Protein AF-A0A9D1E2N7-F1 (afdb_monomer_lite)

Structure (mmCIF, N/CA/C/O backbone):
data_AF-A0A9D1E2N7-F1
#
_entry.id   AF-A0A9D1E2N7-F1
#
loop_
_atom_site.group_PDB
_atom_site.id
_atom_site.type_symbol
_atom_site.label_atom_id
_atom_site.label_alt_id
_atom_site.label_comp_id
_atom_site.label_asym_id
_atom_site.label_entity_id
_atom_site.label_seq_id
_atom_site.pdbx_PDB_ins_code
_atom_site.Cartn_x
_atom_site.Cartn_y
_atom_site.Cartn_z
_atom_site.occupancy
_atom_site.B_iso_or_equiv
_atom_site.auth_seq_id
_atom_site.auth_comp_id
_atom_site.auth_asym_id
_atom_site.auth_atom_id
_atom_site.pdbx_PDB_model_num
ATOM 1 N N . MET A 1 1 ? 23.145 -12.726 -39.265 1.00 32.75 1 MET A N 1
ATOM 2 C CA . MET A 1 1 ? 22.487 -11.405 -39.313 1.00 32.75 1 MET A CA 1
ATOM 3 C C . MET A 1 1 ? 21.079 -11.592 -38.756 1.00 32.75 1 MET A C 1
ATOM 5 O O . MET A 1 1 ? 20.161 -11.867 -39.513 1.00 32.75 1 MET A O 1
ATOM 9 N N . PHE A 1 2 ? 20.940 -11.615 -37.426 1.00 35.94 2 PHE A N 1
ATOM 10 C CA . PHE A 1 2 ? 19.638 -11.779 -36.772 1.00 35.94 2 PHE A CA 1
ATOM 11 C C . PHE A 1 2 ? 18.983 -10.407 -36.639 1.00 35.94 2 PHE A C 1
ATOM 13 O O . PHE A 1 2 ? 19.610 -9.455 -36.181 1.00 35.94 2 PHE A O 1
ATOM 20 N N . ALA A 1 3 ? 17.750 -10.320 -37.121 1.00 35.84 3 ALA A N 1
ATOM 21 C CA . ALA A 1 3 ? 16.958 -9.111 -37.176 1.00 35.84 3 ALA A CA 1
ATOM 22 C C . ALA A 1 3 ? 16.776 -8.500 -35.778 1.00 35.84 3 ALA A C 1
ATOM 24 O O . ALA A 1 3 ? 16.173 -9.114 -34.901 1.00 35.84 3 ALA A O 1
ATOM 25 N N . ALA A 1 4 ? 17.221 -7.254 -35.606 1.00 42.25 4 ALA A N 1
ATOM 26 C CA . ALA A 1 4 ? 16.701 -6.349 -34.587 1.00 42.25 4 ALA A CA 1
ATOM 27 C C . ALA A 1 4 ? 15.276 -5.920 -34.991 1.00 42.25 4 ALA A C 1
ATOM 29 O O . ALA A 1 4 ? 15.019 -4.767 -35.327 1.00 42.25 4 ALA A O 1
ATOM 30 N N . ALA A 1 5 ? 14.357 -6.881 -35.062 1.00 47.97 5 ALA A N 1
ATOM 31 C CA . ALA A 1 5 ? 12.944 -6.621 -35.257 1.00 47.97 5 ALA A CA 1
ATOM 32 C C . ALA A 1 5 ? 12.308 -6.399 -33.881 1.00 47.97 5 ALA A C 1
ATOM 34 O O . ALA A 1 5 ? 12.254 -7.318 -33.069 1.00 47.97 5 ALA A O 1
ATOM 35 N N . GLY A 1 6 ? 11.804 -5.187 -33.642 1.00 40.94 6 GLY A N 1
ATOM 36 C CA . GLY A 1 6 ? 10.713 -4.994 -32.687 1.00 40.94 6 GLY A CA 1
ATOM 37 C C . GLY A 1 6 ? 11.040 -4.333 -31.349 1.00 40.94 6 GLY A C 1
ATOM 38 O O . GLY A 1 6 ? 10.583 -4.812 -30.323 1.00 40.94 6 GLY A O 1
ATOM 39 N N . CYS A 1 7 ? 11.705 -3.178 -31.348 1.00 50.22 7 CYS A N 1
ATOM 40 C CA . CYS A 1 7 ? 11.394 -2.148 -30.353 1.00 50.22 7 CYS A CA 1
ATOM 41 C C . CYS A 1 7 ? 11.009 -0.892 -31.129 1.00 50.22 7 CYS A C 1
ATOM 43 O O . CYS A 1 7 ? 11.885 -0.192 -31.633 1.00 50.22 7 CYS A O 1
ATOM 45 N N . SER A 1 8 ? 9.706 -0.631 -31.288 1.00 48.91 8 SER A N 1
ATOM 46 C CA . SER A 1 8 ? 9.277 0.683 -31.773 1.00 48.91 8 SER A CA 1
ATOM 47 C C . SER A 1 8 ? 9.814 1.717 -30.786 1.00 48.91 8 SER A C 1
ATOM 49 O O . SER A 1 8 ? 9.501 1.598 -29.597 1.00 48.91 8 SER A O 1
ATOM 51 N N . PRO A 1 9 ? 10.613 2.708 -31.219 1.00 64.38 9 PRO A N 1
ATOM 52 C CA . PRO A 1 9 ? 10.926 3.825 -30.347 1.00 64.38 9 PRO A CA 1
ATOM 53 C C . PRO A 1 9 ? 9.600 4.457 -29.918 1.00 64.38 9 PRO A C 1
ATOM 55 O O . PRO A 1 9 ? 8.669 4.571 -30.724 1.00 64.38 9 PRO A O 1
ATOM 58 N N . LEU A 1 10 ? 9.489 4.792 -28.632 1.00 68.19 10 LEU A N 1
ATOM 59 C CA . LEU A 1 10 ? 8.330 5.515 -28.121 1.00 68.19 10 LEU A CA 1
ATOM 60 C C . LEU A 1 10 ? 8.163 6.794 -28.950 1.00 68.19 10 LEU A C 1
ATOM 62 O O . LEU A 1 10 ? 9.140 7.493 -29.227 1.00 68.19 10 LEU A O 1
ATOM 66 N N . SER A 1 11 ? 6.936 7.095 -29.369 1.00 79.62 11 SER A N 1
ATOM 67 C CA . SER A 1 11 ? 6.651 8.349 -30.060 1.00 79.62 11 SER A CA 1
ATOM 68 C C . SER A 1 11 ? 6.923 9.533 -29.129 1.00 79.62 11 SER A C 1
ATOM 70 O O . SER A 1 11 ? 6.895 9.402 -27.904 1.00 79.62 11 SER A O 1
ATOM 72 N N . LYS A 1 12 ? 7.138 10.724 -29.696 1.00 78.88 12 LYS A N 1
ATOM 73 C CA . LYS A 1 12 ? 7.338 11.947 -28.903 1.00 78.88 12 LYS A CA 1
ATOM 74 C C . LYS A 1 12 ? 6.207 12.169 -27.886 1.00 78.88 12 LYS A C 1
ATOM 76 O O . LYS A 1 12 ? 6.476 12.446 -26.724 1.00 78.88 12 LYS A O 1
ATOM 81 N N . ALA A 1 13 ? 4.961 11.935 -28.300 1.00 82.69 13 ALA A N 1
ATOM 82 C CA . ALA A 1 13 ? 3.796 12.020 -27.422 1.00 82.69 13 ALA A CA 1
ATOM 83 C C . ALA A 1 13 ? 3.836 10.992 -26.275 1.00 82.69 13 ALA A C 1
ATOM 85 O O . ALA A 1 13 ? 3.424 11.295 -25.160 1.00 82.69 13 ALA A O 1
ATOM 86 N N . GLN A 1 14 ? 4.350 9.780 -26.518 1.00 81.62 14 GLN A N 1
ATOM 87 C CA . GLN A 1 14 ? 4.517 8.768 -25.470 1.00 81.62 14 GLN A CA 1
ATOM 88 C C . GLN A 1 14 ? 5.617 9.154 -24.473 1.00 81.62 14 GLN A C 1
ATOM 90 O O . GLN A 1 14 ? 5.447 8.942 -23.276 1.00 81.62 14 GLN A O 1
ATOM 95 N N . ILE A 1 15 ? 6.719 9.746 -24.938 1.00 80.00 15 ILE A N 1
ATOM 96 C CA . ILE A 1 15 ? 7.793 10.245 -24.065 1.00 80.00 15 ILE A CA 1
ATOM 97 C C . ILE A 1 15 ? 7.281 11.390 -23.182 1.00 80.00 15 ILE A C 1
ATOM 99 O O . ILE A 1 15 ? 7.493 11.362 -21.969 1.00 80.00 15 ILE A O 1
ATOM 103 N N . GLU A 1 16 ? 6.558 12.351 -23.763 1.00 82.75 16 GLU A N 1
ATOM 104 C CA . GLU A 1 16 ? 5.920 13.450 -23.026 1.00 82.75 16 GLU A CA 1
ATOM 105 C C . GLU A 1 16 ? 4.910 12.924 -21.995 1.00 82.75 16 GLU A C 1
ATOM 107 O O . GLU A 1 16 ? 4.941 13.338 -20.837 1.00 82.75 16 GLU A O 1
ATOM 112 N N . ALA A 1 17 ? 4.081 11.942 -22.367 1.00 84.88 17 ALA A N 1
ATOM 113 C CA . ALA A 1 17 ? 3.132 11.314 -21.449 1.00 84.88 17 ALA A CA 1
ATOM 114 C C . ALA A 1 17 ? 3.821 10.596 -20.274 1.00 84.88 17 ALA A C 1
ATOM 116 O O . ALA A 1 17 ? 3.343 10.674 -19.142 1.00 84.88 17 ALA A O 1
ATOM 117 N N . VAL A 1 18 ? 4.953 9.919 -20.507 1.00 82.12 18 VAL A N 1
ATOM 118 C CA . VAL A 1 18 ? 5.744 9.299 -19.429 1.00 82.12 18 VAL A CA 1
ATOM 119 C C . VAL A 1 18 ? 6.377 10.362 -18.528 1.00 82.12 18 VAL A C 1
ATOM 121 O O . VAL A 1 18 ? 6.413 10.181 -17.308 1.00 82.12 18 VAL A O 1
ATOM 124 N N . GLY A 1 19 ? 6.847 11.473 -19.101 1.00 78.62 19 GLY A N 1
ATOM 125 C CA . GLY A 1 19 ? 7.355 12.620 -18.347 1.00 78.62 19 GLY A CA 1
ATOM 126 C C . GLY A 1 19 ? 6.294 13.209 -17.415 1.00 78.62 19 GLY A C 1
ATOM 127 O O . GLY A 1 19 ? 6.528 13.320 -16.212 1.00 78.62 19 GLY A O 1
ATOM 128 N N . GLU A 1 20 ? 5.102 13.484 -17.946 1.00 83.69 20 GLU A N 1
ATOM 129 C CA . GLU A 1 20 ? 3.968 14.015 -17.182 1.00 83.69 20 GLU A CA 1
ATOM 130 C C . GLU A 1 20 ? 3.496 13.038 -16.096 1.00 83.69 20 GLU A C 1
ATOM 132 O O . GLU A 1 20 ? 3.269 13.426 -14.950 1.00 83.69 20 GLU A O 1
ATOM 137 N N . LEU A 1 21 ? 3.405 11.743 -16.419 1.00 83.38 21 LEU A N 1
ATOM 138 C CA . LEU A 1 21 ? 3.069 10.712 -15.438 1.00 83.38 21 LEU A CA 1
ATOM 139 C C . LEU A 1 21 ? 4.091 10.675 -14.300 1.00 83.38 21 LEU A C 1
ATOM 141 O O . LEU A 1 21 ? 3.701 10.582 -13.138 1.00 83.38 21 LEU A O 1
ATOM 145 N N . THR A 1 22 ? 5.383 10.752 -14.618 1.00 76.81 22 THR A N 1
ATOM 146 C CA . THR A 1 22 ? 6.455 10.748 -13.614 1.00 76.81 22 THR A CA 1
ATOM 147 C C . THR A 1 22 ? 6.338 11.957 -12.695 1.00 76.81 22 THR A C 1
ATOM 149 O O . THR A 1 22 ? 6.334 11.795 -11.477 1.00 76.81 22 THR A O 1
ATOM 152 N N . PHE A 1 23 ? 6.152 13.145 -13.274 1.00 77.00 23 PHE A N 1
ATOM 153 C CA . PHE A 1 23 ? 5.979 14.388 -12.528 1.00 77.00 23 PHE A CA 1
ATOM 154 C C . PHE A 1 23 ? 4.767 14.336 -11.586 1.00 77.00 23 PHE A C 1
ATOM 156 O O . PHE A 1 23 ? 4.882 14.640 -10.401 1.00 77.00 23 PHE A O 1
ATOM 163 N N . ARG A 1 24 ? 3.610 13.872 -12.075 1.00 77.06 24 ARG A N 1
ATOM 164 C CA . ARG A 1 24 ? 2.392 13.741 -11.257 1.00 77.06 24 ARG A CA 1
ATOM 165 C C . ARG A 1 24 ? 2.483 12.636 -10.200 1.00 77.06 24 ARG A C 1
ATOM 167 O O . ARG A 1 24 ? 1.826 12.721 -9.164 1.00 77.06 24 ARG A O 1
ATOM 174 N N . SER A 1 25 ? 3.274 11.595 -10.450 1.00 74.19 25 SER A N 1
ATOM 175 C CA . SER A 1 25 ? 3.425 10.457 -9.535 1.00 74.19 25 SER A CA 1
ATOM 176 C C . SER A 1 25 ? 4.284 10.781 -8.314 1.00 74.19 25 SER A C 1
ATOM 178 O O . SER A 1 25 ? 4.042 10.205 -7.253 1.00 74.19 25 SER A O 1
ATOM 180 N N . ASP A 1 26 ? 5.221 11.732 -8.411 1.00 68.38 26 ASP A N 1
ATOM 181 C CA . ASP A 1 26 ? 6.004 12.194 -7.252 1.00 68.38 26 ASP A CA 1
ATOM 182 C C . ASP A 1 26 ? 5.093 12.691 -6.114 1.00 68.38 26 ASP A C 1
ATOM 184 O O . ASP A 1 26 ? 5.372 12.447 -4.937 1.00 68.38 26 ASP A O 1
ATOM 188 N N . THR A 1 27 ? 3.938 13.274 -6.453 1.00 62.09 27 THR A N 1
ATOM 189 C CA . THR A 1 27 ? 2.916 13.721 -5.493 1.00 62.09 27 THR A CA 1
ATOM 190 C C . THR A 1 27 ? 2.150 12.565 -4.825 1.00 62.09 27 THR A C 1
ATOM 192 O O . THR A 1 27 ? 1.695 12.700 -3.692 1.00 62.09 27 THR A O 1
ATOM 195 N N . ILE A 1 28 ? 2.017 11.407 -5.483 1.00 65.00 28 ILE A N 1
ATOM 196 C CA . ILE A 1 28 ? 1.245 10.243 -4.990 1.00 65.00 28 ILE A CA 1
ATOM 197 C C . ILE A 1 28 ? 2.101 9.317 -4.111 1.00 65.00 28 ILE A C 1
ATOM 199 O O . ILE A 1 28 ? 1.565 8.502 -3.360 1.00 65.00 28 ILE A O 1
ATOM 203 N N . SER A 1 29 ? 3.425 9.484 -4.143 1.00 66.56 29 SER A N 1
ATOM 204 C CA . SER A 1 29 ? 4.434 8.534 -3.658 1.00 66.56 29 SER A CA 1
ATOM 205 C C . SER A 1 29 ? 4.291 8.016 -2.217 1.00 66.56 29 SER A C 1
ATOM 207 O O . SER A 1 29 ? 4.908 6.999 -1.901 1.00 66.56 29 SER A O 1
ATOM 209 N N . ARG A 1 30 ? 3.485 8.649 -1.351 1.00 67.38 30 ARG A N 1
ATOM 210 C CA . ARG A 1 30 ? 3.119 8.138 -0.009 1.00 67.38 30 ARG A CA 1
ATOM 211 C C . ARG A 1 30 ? 1.650 8.358 0.387 1.00 67.38 30 ARG A C 1
ATOM 213 O O . ARG A 1 30 ? 1.227 7.868 1.429 1.00 67.38 30 ARG A O 1
ATOM 220 N N . SER A 1 31 ? 0.874 9.095 -0.408 1.00 71.81 31 SER A N 1
ATOM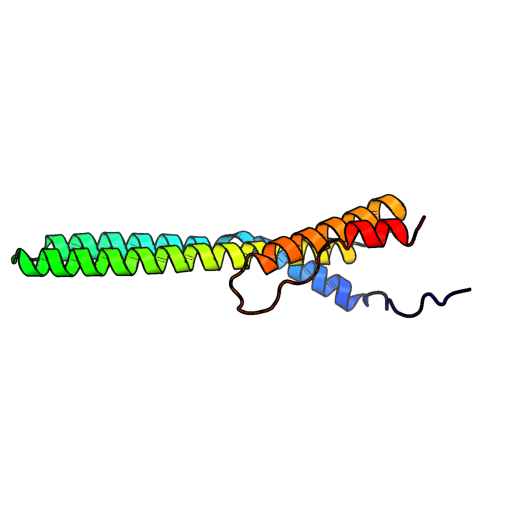 221 C CA . SER A 1 31 ? -0.374 9.728 0.051 1.00 71.81 31 SER A CA 1
ATOM 222 C C . SER A 1 31 ? -1.467 8.745 0.520 1.00 71.81 31 SER A C 1
ATOM 224 O O . SER A 1 31 ? -2.010 8.979 1.599 1.00 71.81 31 SER A O 1
ATOM 226 N N . PRO A 1 32 ? -1.770 7.633 -0.183 1.00 83.88 32 PRO A N 1
ATOM 227 C CA . PRO A 1 32 ? -2.867 6.748 0.225 1.00 83.88 32 PRO A CA 1
ATOM 228 C C . PRO A 1 32 ? -2.586 5.970 1.514 1.00 83.88 32 PRO A C 1
ATOM 230 O O . PRO A 1 32 ? -3.447 5.885 2.381 1.00 83.88 32 PRO A O 1
ATOM 233 N N . ALA A 1 33 ? -1.376 5.424 1.659 1.00 88.25 33 ALA A N 1
ATOM 234 C CA . ALA A 1 33 ? -0.997 4.666 2.849 1.00 88.25 33 ALA A CA 1
ATOM 235 C C . ALA A 1 33 ? -0.961 5.553 4.099 1.00 88.25 33 ALA A C 1
ATOM 237 O O . ALA A 1 33 ? -1.441 5.141 5.150 1.00 88.25 33 ALA A O 1
ATOM 238 N N . VAL A 1 34 ? -0.443 6.780 3.960 1.00 89.88 34 VAL A N 1
ATOM 239 C CA . VAL A 1 34 ? -0.455 7.777 5.038 1.00 89.88 34 VAL A CA 1
ATOM 240 C C . VAL A 1 34 ? -1.892 8.126 5.410 1.00 89.88 34 VAL A C 1
ATOM 242 O O . VAL A 1 34 ? -2.254 7.988 6.567 1.00 89.88 34 VAL A O 1
ATOM 245 N N . LEU A 1 35 ? -2.742 8.480 4.439 1.00 90.44 35 LEU A N 1
ATOM 246 C CA . LEU A 1 35 ? -4.143 8.813 4.711 1.00 90.44 35 LEU A CA 1
ATOM 247 C C . LEU A 1 35 ? -4.889 7.674 5.422 1.00 90.44 35 LEU A C 1
ATOM 249 O O . LEU A 1 35 ? -5.651 7.929 6.349 1.00 90.44 35 LEU A O 1
ATOM 253 N N . PHE A 1 36 ? -4.688 6.426 4.995 1.00 92.44 36 PHE A N 1
ATOM 254 C CA . PHE A 1 36 ? -5.306 5.274 5.652 1.00 92.44 36 PHE A CA 1
ATOM 255 C C . PHE A 1 36 ? -4.781 5.064 7.075 1.00 92.44 36 PHE A C 1
ATOM 257 O O . PHE A 1 36 ? -5.579 4.737 7.948 1.00 92.44 36 PHE A O 1
ATOM 264 N N . GLY A 1 37 ? -3.489 5.303 7.317 1.00 94.25 37 GLY A N 1
ATOM 265 C CA . GLY A 1 37 ? -2.899 5.264 8.657 1.00 94.25 37 GLY A CA 1
ATOM 266 C C . GLY A 1 37 ? -3.519 6.305 9.585 1.00 94.25 37 GLY A C 1
ATOM 267 O O . GLY A 1 37 ? -4.073 5.948 10.617 1.00 94.25 37 GLY A O 1
ATOM 268 N N . GLU A 1 38 ? -3.547 7.568 9.163 1.00 95.06 38 GLU A N 1
ATOM 269 C CA . GLU A 1 38 ? -4.143 8.661 9.948 1.00 95.06 38 GLU A CA 1
ATOM 270 C C . GLU A 1 38 ? -5.634 8.407 10.238 1.00 95.06 38 GLU A C 1
ATOM 272 O O . GLU A 1 38 ? -6.128 8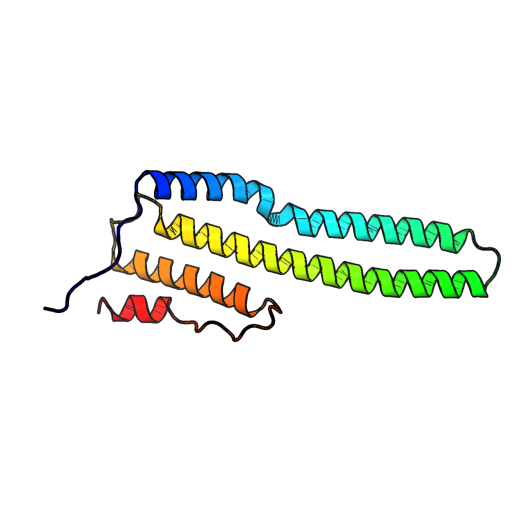.610 11.346 1.00 95.06 38 GLU A O 1
ATOM 277 N N . MET A 1 39 ? -6.380 7.907 9.247 1.00 94.44 39 MET A N 1
ATOM 278 C CA . MET A 1 39 ? -7.789 7.545 9.422 1.00 94.44 39 MET A CA 1
ATOM 279 C C . MET A 1 39 ? -7.981 6.383 10.404 1.00 94.44 39 MET A C 1
ATOM 281 O O . MET A 1 39 ? -8.949 6.396 11.164 1.00 94.44 39 MET A O 1
ATOM 285 N N . SER A 1 40 ? -7.090 5.388 10.380 1.00 95.19 40 SER A N 1
ATOM 286 C CA . SER A 1 40 ? -7.084 4.266 11.325 1.00 95.19 40 SER A CA 1
ATOM 287 C C . SER A 1 40 ? -6.857 4.756 12.753 1.00 95.19 40 SER A C 1
ATOM 289 O O . SER A 1 40 ? -7.613 4.399 13.655 1.00 95.19 40 SER A O 1
ATOM 291 N N . GLU A 1 41 ? -5.861 5.620 12.957 1.00 96.12 41 GLU A N 1
ATOM 292 C CA . GLU A 1 41 ? -5.547 6.200 14.267 1.00 96.12 41 GLU A CA 1
ATOM 293 C C . GLU A 1 41 ? -6.734 6.997 14.823 1.00 96.12 41 GLU A C 1
ATOM 295 O O . GLU A 1 41 ? -7.177 6.750 15.945 1.00 96.12 41 GLU A O 1
ATOM 300 N N . LEU A 1 42 ? -7.350 7.857 14.004 1.00 96.44 42 LEU A N 1
ATOM 301 C CA . LEU A 1 42 ? -8.542 8.616 14.398 1.00 96.44 42 LEU A CA 1
ATOM 302 C C . LEU A 1 42 ? -9.728 7.718 14.777 1.00 96.44 42 LEU A C 1
ATOM 304 O O . LEU A 1 42 ? -10.478 8.032 15.707 1.00 96.44 42 LEU A O 1
ATOM 308 N N . ARG A 1 43 ? -9.945 6.610 14.055 1.00 95.00 43 ARG A N 1
ATOM 309 C CA . ARG A 1 43 ? -11.014 5.654 14.389 1.00 95.00 43 ARG A CA 1
ATOM 310 C C . ARG A 1 43 ? -10.741 4.957 15.712 1.00 95.00 43 ARG A C 1
ATOM 312 O O . ARG A 1 43 ? -11.675 4.843 16.506 1.00 95.00 43 ARG A O 1
ATOM 319 N N . LEU A 1 44 ? -9.499 4.531 15.940 1.00 96.38 44 LEU A N 1
ATOM 320 C CA . LEU A 1 44 ? -9.082 3.880 17.176 1.00 96.38 44 LEU A CA 1
ATOM 321 C C . LEU A 1 44 ? -9.260 4.818 18.372 1.00 96.38 44 LEU A C 1
ATOM 323 O O . LEU A 1 44 ? -9.929 4.450 19.335 1.00 96.38 44 LEU A O 1
ATOM 327 N N . GLU A 1 45 ? -8.742 6.046 18.294 1.00 96.81 45 GLU A N 1
ATOM 328 C CA . GLU A 1 45 ? -8.881 7.035 19.369 1.00 96.81 45 GLU A CA 1
ATOM 329 C C . GLU A 1 45 ? -10.349 7.320 19.686 1.00 96.81 45 GLU A C 1
ATOM 331 O O . GLU A 1 45 ? -10.781 7.223 20.838 1.00 96.81 45 GLU A O 1
ATOM 336 N N . ARG A 1 46 ? -11.151 7.616 18.655 1.00 97.12 46 ARG A N 1
ATOM 337 C CA . ARG A 1 46 ? -12.589 7.859 18.817 1.00 97.12 46 ARG A CA 1
ATOM 338 C C . ARG A 1 46 ? -13.296 6.661 19.451 1.00 97.12 46 ARG A C 1
ATOM 340 O O . ARG A 1 46 ? -14.167 6.849 20.299 1.00 97.12 46 ARG A O 1
ATOM 347 N N . GLY A 1 47 ? -12.936 5.450 19.038 1.00 96.56 47 GLY A N 1
ATOM 348 C CA . GLY A 1 47 ? -13.466 4.213 19.594 1.00 96.56 47 GLY A CA 1
ATOM 349 C C . GLY A 1 47 ? -13.145 4.060 21.076 1.00 96.56 47 GLY A C 1
ATOM 350 O O . GLY A 1 47 ? -14.036 3.789 21.875 1.00 96.56 47 GLY A O 1
ATOM 351 N N . LEU A 1 48 ? -11.899 4.317 21.476 1.00 96.88 48 LEU A N 1
ATOM 352 C CA . LEU A 1 48 ? -11.486 4.241 22.878 1.00 96.88 48 LEU A CA 1
ATOM 353 C C . LEU A 1 48 ? -12.235 5.252 23.754 1.00 96.88 48 LEU A C 1
ATOM 355 O O . LEU A 1 48 ? -12.641 4.912 24.868 1.00 96.88 48 LEU A O 1
ATOM 359 N N . PHE A 1 49 ? -12.484 6.465 23.252 1.00 97.19 49 PHE A N 1
ATOM 360 C CA . PHE A 1 49 ? -13.327 7.438 23.953 1.00 97.19 49 PHE A CA 1
ATOM 361 C C . PHE A 1 49 ? -14.768 6.947 24.117 1.00 97.19 49 PHE A C 1
ATOM 363 O O . PHE A 1 49 ? -15.351 7.097 25.194 1.00 97.19 49 PHE A O 1
ATOM 370 N N . TYR A 1 50 ? -15.338 6.333 23.078 1.00 97.12 50 TYR A N 1
ATOM 371 C CA . TYR A 1 50 ? -16.670 5.743 23.157 1.00 97.12 50 TYR A CA 1
ATOM 372 C C . TYR A 1 50 ? -16.712 4.584 24.159 1.00 97.12 50 TYR A C 1
ATOM 374 O O . TYR A 1 50 ? -17.549 4.608 25.063 1.00 97.12 50 TYR A O 1
ATOM 382 N N . ALA A 1 51 ? -15.760 3.650 24.095 1.00 97.06 51 ALA A N 1
ATOM 383 C CA . ALA A 1 51 ? -15.635 2.551 25.047 1.00 97.06 51 ALA A CA 1
ATOM 384 C C . ALA A 1 51 ? -15.540 3.073 26.490 1.00 97.06 51 ALA A C 1
ATOM 386 O O . ALA A 1 51 ? -16.246 2.599 27.376 1.00 97.06 51 ALA A O 1
ATOM 387 N N . ALA A 1 52 ? -14.735 4.109 26.738 1.00 96.06 52 ALA A N 1
ATOM 388 C CA . ALA A 1 52 ? -14.600 4.715 28.063 1.00 96.06 52 ALA A CA 1
ATOM 389 C C . ALA A 1 52 ? -15.908 5.332 28.599 1.00 96.06 52 ALA A C 1
ATOM 391 O O . ALA A 1 52 ? -16.089 5.407 29.815 1.00 96.06 52 ALA A O 1
ATOM 392 N N . SER A 1 53 ? -16.822 5.749 27.716 1.00 97.00 53 SER A N 1
ATOM 393 C CA . SER A 1 53 ? -18.125 6.313 28.092 1.00 97.00 53 SER A CA 1
ATOM 394 C C . SER A 1 53 ? -19.167 5.262 28.499 1.00 97.00 53 SER A C 1
ATOM 396 O O . SER A 1 53 ? -20.198 5.605 29.082 1.00 97.00 53 SER A O 1
ATOM 398 N N . LEU A 1 54 ? -18.909 3.978 28.227 1.00 96.94 54 LEU A N 1
ATOM 399 C CA . LEU A 1 54 ? -19.840 2.897 28.530 1.00 96.94 54 LEU A CA 1
ATOM 400 C C . LEU A 1 54 ? -19.816 2.557 30.025 1.00 96.94 54 LEU A C 1
ATOM 402 O O . LEU A 1 54 ? -18.770 2.333 30.634 1.00 96.94 54 LEU A O 1
ATOM 406 N N . THR A 1 55 ? -21.002 2.460 30.621 1.00 95.94 55 THR A N 1
ATOM 407 C CA . THR A 1 55 ? -21.166 2.173 32.054 1.00 95.94 55 THR A CA 1
ATOM 408 C C . THR A 1 55 ? -21.079 0.682 32.378 1.00 95.94 55 THR A C 1
ATOM 410 O O . THR A 1 55 ? -20.675 0.311 33.480 1.00 95.94 55 THR A O 1
ATOM 413 N N . SER A 1 56 ? -21.426 -0.191 31.426 1.00 96.94 56 SER A N 1
ATOM 414 C CA . SER A 1 56 ? -21.345 -1.642 31.607 1.00 96.94 56 SER A CA 1
ATOM 415 C C . SER A 1 56 ? -19.930 -2.163 31.352 1.00 96.94 56 SER A C 1
ATOM 417 O O . SER A 1 56 ? -19.315 -1.868 30.329 1.00 96.94 56 SER A O 1
ATOM 419 N N . GLY A 1 57 ? -19.424 -3.006 32.257 1.00 95.50 57 GLY A N 1
ATOM 420 C CA . GLY A 1 57 ? -18.162 -3.720 32.054 1.00 95.50 57 GLY A CA 1
ATOM 421 C C . GLY A 1 57 ? -18.185 -4.657 30.843 1.00 95.50 57 GLY A C 1
ATOM 422 O O . GLY A 1 57 ? -17.183 -4.746 30.141 1.00 95.50 57 GLY A O 1
ATOM 423 N N . THR A 1 58 ? -19.323 -5.300 30.561 1.00 97.19 58 THR A N 1
ATOM 424 C CA . THR A 1 58 ? -19.460 -6.191 29.397 1.00 97.19 58 THR A CA 1
ATOM 425 C C . THR A 1 58 ? -19.430 -5.402 28.095 1.00 97.19 58 THR A C 1
ATOM 427 O O . THR A 1 58 ? -18.634 -5.722 27.223 1.00 97.19 58 THR A O 1
ATOM 430 N N . ALA A 1 59 ? -20.190 -4.305 28.018 1.00 96.06 59 ALA A N 1
ATOM 431 C CA . ALA A 1 59 ? -20.229 -3.447 26.835 1.00 96.06 59 ALA A CA 1
ATOM 432 C C . ALA A 1 59 ? -18.858 -2.816 26.541 1.00 96.06 59 ALA A C 1
ATOM 434 O O . ALA A 1 59 ? -18.455 -2.718 25.389 1.00 96.06 59 ALA A O 1
ATOM 435 N N . ARG A 1 60 ? -18.099 -2.440 27.583 1.00 97.38 60 ARG A N 1
ATOM 436 C CA . ARG A 1 60 ? -16.708 -1.986 27.422 1.00 97.38 60 ARG A CA 1
ATOM 437 C C . ARG A 1 60 ? -15.808 -3.058 26.830 1.00 97.38 60 ARG A C 1
ATOM 439 O O . ARG A 1 60 ? -14.991 -2.748 25.974 1.00 97.38 60 ARG A O 1
ATOM 446 N N . CYS A 1 61 ? -15.930 -4.289 27.318 1.00 97.25 61 CYS A N 1
ATOM 447 C CA . CYS A 1 61 ? -15.135 -5.407 26.825 1.00 97.25 61 CYS A CA 1
ATOM 448 C C . CYS A 1 61 ? -15.447 -5.677 25.347 1.00 97.25 61 CYS A C 1
ATOM 450 O O . CYS A 1 61 ? -14.530 -5.726 24.537 1.00 97.25 61 CYS A O 1
ATOM 452 N N . GLU A 1 62 ? -16.734 -5.755 24.998 1.00 97.50 62 GLU A N 1
ATOM 453 C CA . GLU A 1 62 ? -17.207 -5.964 23.624 1.00 97.50 62 GLU A CA 1
ATOM 454 C C . GLU A 1 62 ? -16.707 -4.872 22.671 1.00 97.50 62 GLU A C 1
ATOM 456 O O . GLU A 1 62 ? -16.149 -5.186 21.621 1.00 97.50 62 GLU A O 1
ATOM 461 N N . GLU A 1 63 ? -16.828 -3.600 23.061 1.00 97.31 63 GLU A N 1
ATOM 462 C CA . GLU A 1 63 ? -16.358 -2.477 22.247 1.00 97.31 63 GLU A CA 1
ATOM 463 C C . GLU A 1 63 ? -14.836 -2.512 22.052 1.00 97.31 63 GLU A C 1
ATOM 465 O O . GLU A 1 63 ? -14.3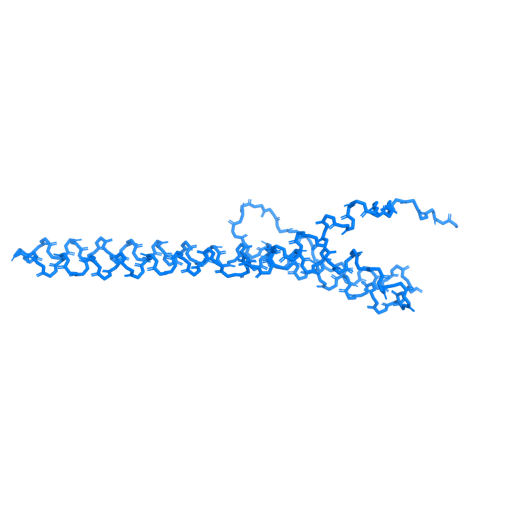48 -2.382 20.933 1.00 97.31 63 GLU A O 1
ATOM 470 N N . VAL A 1 64 ? -14.059 -2.736 23.118 1.00 96.94 64 VAL A N 1
ATOM 471 C CA . VAL A 1 64 ? -12.590 -2.811 23.017 1.00 96.94 64 VAL A CA 1
ATOM 472 C C . VAL A 1 64 ? -12.150 -3.983 22.138 1.00 96.94 64 VAL A C 1
ATOM 474 O O . VAL A 1 64 ? -11.207 -3.836 21.361 1.00 96.94 64 VAL A O 1
ATOM 477 N N . THR A 1 65 ? -12.829 -5.130 22.220 1.00 97.38 65 THR A N 1
ATOM 478 C CA . THR A 1 65 ? -12.559 -6.271 21.338 1.00 97.38 65 THR A CA 1
ATOM 479 C C . THR A 1 65 ? -12.846 -5.926 19.877 1.00 97.38 65 THR A C 1
ATOM 481 O O . THR A 1 65 ? -11.981 -6.149 19.032 1.00 97.38 65 THR A O 1
ATOM 484 N N . ALA A 1 66 ? -13.992 -5.309 19.579 1.00 96.81 66 ALA A N 1
ATOM 485 C CA . ALA A 1 66 ? -14.340 -4.901 18.217 1.00 96.81 66 ALA A CA 1
ATOM 486 C C . ALA A 1 66 ? -13.355 -3.864 17.639 1.00 96.81 66 ALA A C 1
ATOM 488 O O . ALA A 1 66 ? -12.988 -3.919 16.460 1.00 96.81 66 ALA A O 1
ATOM 489 N N . LEU A 1 67 ? -12.879 -2.934 18.474 1.00 96.94 67 LEU A N 1
ATOM 490 C CA . LEU A 1 67 ? -11.853 -1.963 18.090 1.00 96.94 67 LEU A CA 1
ATOM 491 C C . LEU A 1 67 ? -10.511 -2.629 17.792 1.00 96.94 67 LEU A C 1
ATOM 493 O O . LEU A 1 67 ? -9.851 -2.244 16.830 1.00 96.94 67 LEU A O 1
ATOM 497 N N . ALA A 1 68 ? -10.117 -3.632 18.578 1.00 96.31 68 ALA A N 1
ATOM 498 C CA . ALA A 1 68 ? -8.890 -4.382 18.335 1.00 96.31 68 ALA A CA 1
ATOM 499 C C . ALA A 1 68 ? -8.942 -5.134 16.995 1.00 96.31 68 ALA A C 1
ATOM 501 O O . ALA A 1 68 ? -7.995 -5.051 16.215 1.00 96.31 68 ALA A O 1
ATOM 502 N N . GLU A 1 69 ? -10.058 -5.805 16.694 1.00 96.44 69 GLU A N 1
ATOM 503 C CA . GLU A 1 69 ? -10.265 -6.493 15.411 1.00 96.44 69 GLU A CA 1
ATOM 504 C C . GLU A 1 69 ? -10.191 -5.512 14.232 1.00 96.44 69 GLU A C 1
ATOM 506 O O . GLU A 1 69 ? -9.423 -5.717 13.292 1.00 96.44 69 GLU A O 1
ATOM 511 N N . THR A 1 70 ? -10.904 -4.386 14.328 1.00 94.94 70 THR A N 1
ATOM 512 C CA . THR A 1 70 ? -10.898 -3.349 13.282 1.00 94.94 70 THR A CA 1
ATOM 513 C C . THR A 1 70 ? -9.507 -2.736 13.092 1.00 94.94 70 THR A C 1
ATOM 515 O O . THR A 1 70 ? -9.088 -2.490 11.963 1.00 94.94 70 THR A O 1
ATOM 518 N N . SER A 1 71 ? -8.758 -2.523 14.179 1.00 95.38 71 SER A N 1
ATOM 519 C CA . SER A 1 71 ? -7.387 -2.002 14.131 1.00 95.38 71 SER A CA 1
ATOM 520 C C . SER A 1 71 ? -6.448 -2.941 13.370 1.00 95.38 71 SER A C 1
ATOM 522 O O . SER A 1 71 ? -5.613 -2.484 12.592 1.00 95.38 71 SER A O 1
ATOM 524 N N . MET A 1 72 ? -6.588 -4.258 13.551 1.00 95.25 72 MET A N 1
ATOM 525 C CA . MET A 1 72 ? -5.794 -5.248 12.813 1.00 95.25 72 MET A CA 1
ATOM 526 C C . MET A 1 72 ? -6.106 -5.234 11.308 1.00 95.25 72 MET A C 1
ATOM 528 O O . MET A 1 72 ? -5.195 -5.366 10.479 1.00 95.25 72 MET A O 1
ATOM 532 N N . ASP A 1 73 ? -7.376 -5.049 10.947 1.00 95.06 73 ASP A N 1
ATOM 533 C CA . ASP A 1 73 ? -7.809 -4.928 9.553 1.00 95.06 73 ASP A CA 1
ATOM 534 C C . ASP A 1 73 ? -7.293 -3.636 8.904 1.00 95.06 73 ASP A C 1
ATOM 536 O O . ASP A 1 73 ? -6.759 -3.672 7.788 1.00 95.06 73 ASP A O 1
ATOM 540 N N . ASP A 1 74 ? -7.370 -2.508 9.611 1.00 94.75 74 ASP A N 1
ATOM 541 C CA . ASP A 1 74 ? -6.831 -1.230 9.144 1.00 94.75 74 ASP A CA 1
ATOM 542 C C . ASP A 1 74 ? -5.295 -1.304 8.968 1.00 94.75 74 ASP A C 1
ATOM 544 O O . ASP A 1 74 ? -4.770 -0.893 7.929 1.00 94.75 74 ASP A O 1
ATOM 548 N N . GLU A 1 75 ? -4.552 -1.933 9.889 1.00 93.00 75 GLU A N 1
ATOM 549 C CA . GLU A 1 75 ? -3.107 -2.179 9.726 1.00 93.00 75 GLU A CA 1
ATOM 550 C C . GLU A 1 75 ? -2.784 -3.034 8.489 1.00 93.00 75 GLU A C 1
ATOM 552 O O . GLU A 1 75 ? -1.772 -2.832 7.801 1.00 93.00 75 GLU A O 1
ATOM 557 N N . SER A 1 76 ? -3.619 -4.033 8.199 1.00 92.44 76 SER A N 1
ATOM 558 C CA . SER A 1 76 ? -3.506 -4.848 6.987 1.00 92.44 76 SER A CA 1
ATOM 559 C C . SER A 1 76 ? -3.721 -3.998 5.732 1.00 92.44 76 SER A C 1
ATOM 561 O O . SER A 1 76 ? -2.930 -4.077 4.784 1.00 92.44 76 SER A O 1
ATOM 563 N N . LEU A 1 77 ? -4.733 -3.125 5.738 1.00 91.62 77 LEU A N 1
ATOM 564 C CA . LEU A 1 77 ? -5.030 -2.210 4.639 1.00 91.62 77 LEU A CA 1
ATOM 565 C C . LEU A 1 77 ? -3.882 -1.223 4.384 1.00 91.62 77 LEU A C 1
ATOM 567 O O . LEU A 1 77 ? -3.452 -1.076 3.237 1.00 91.62 77 LEU A O 1
ATOM 571 N N . VAL A 1 78 ? -3.339 -0.595 5.432 1.00 92.31 78 VAL A N 1
ATOM 572 C CA . VAL A 1 78 ? -2.206 0.343 5.325 1.00 92.31 78 VAL A CA 1
ATOM 573 C C . VAL A 1 78 ? -0.973 -0.351 4.747 1.00 92.31 78 VAL A C 1
ATOM 575 O O . VAL A 1 78 ? -0.323 0.183 3.839 1.00 92.31 78 VAL A O 1
ATOM 578 N N . ARG A 1 79 ? -0.659 -1.569 5.211 1.00 90.00 79 ARG A N 1
ATOM 579 C CA . ARG A 1 79 ? 0.456 -2.362 4.667 1.00 90.00 79 ARG A CA 1
ATOM 580 C C . ARG A 1 79 ? 0.256 -2.690 3.190 1.00 90.00 79 ARG A C 1
ATOM 582 O O . ARG A 1 79 ? 1.181 -2.494 2.400 1.00 90.00 79 ARG A O 1
ATOM 589 N N . LYS A 1 80 ? -0.941 -3.136 2.798 1.00 89.50 80 LYS A N 1
ATOM 590 C CA . LYS A 1 80 ? -1.269 -3.429 1.393 1.00 89.50 80 LYS A CA 1
ATOM 591 C C . LYS A 1 80 ? -1.142 -2.180 0.522 1.00 89.50 80 LYS A C 1
ATOM 593 O O . LYS A 1 80 ? -0.460 -2.219 -0.500 1.00 89.50 80 LYS A O 1
ATOM 598 N N . ALA A 1 81 ? -1.730 -1.063 0.947 1.00 90.00 81 ALA A N 1
ATOM 599 C CA . ALA A 1 81 ? -1.640 0.213 0.242 1.00 90.00 81 ALA A CA 1
ATOM 600 C C . ALA A 1 81 ? -0.182 0.671 0.068 1.00 90.00 81 ALA A C 1
ATOM 602 O O . ALA A 1 81 ? 0.201 1.093 -1.022 1.00 90.00 81 ALA A O 1
ATOM 603 N N . SER A 1 82 ? 0.646 0.519 1.107 1.00 89.25 82 SER A N 1
ATOM 604 C CA . SER A 1 82 ? 2.079 0.835 1.044 1.00 89.25 82 SER A CA 1
ATOM 605 C C . SER A 1 82 ? 2.796 -0.000 -0.016 1.00 89.25 82 SER A C 1
ATOM 607 O O . SER A 1 82 ? 3.522 0.548 -0.843 1.00 89.25 82 SER A O 1
ATOM 609 N N . GLY A 1 83 ? 2.537 -1.312 -0.048 1.00 89.12 83 GLY A N 1
ATOM 610 C CA . GLY A 1 83 ? 3.099 -2.208 -1.058 1.00 89.12 83 GLY A CA 1
ATOM 611 C C . GLY A 1 83 ? 2.725 -1.793 -2.483 1.00 89.12 83 GLY A C 1
ATOM 612 O O . GLY A 1 83 ? 3.596 -1.706 -3.351 1.00 89.12 83 GLY A O 1
ATOM 613 N N . TYR A 1 84 ? 1.446 -1.489 -2.730 1.00 88.31 84 TYR A N 1
ATOM 614 C CA . TYR A 1 84 ? 0.985 -1.046 -4.051 1.00 88.31 84 TYR A CA 1
ATOM 615 C C . TYR A 1 84 ? 1.654 0.257 -4.492 1.00 88.31 84 TYR A C 1
ATOM 617 O O . TYR A 1 84 ? 2.106 0.365 -5.634 1.00 88.31 84 TYR A O 1
ATOM 625 N N . VAL A 1 85 ? 1.770 1.229 -3.585 1.00 87.81 85 VAL A N 1
ATOM 626 C CA . VAL A 1 85 ? 2.457 2.499 -3.855 1.00 87.81 85 VAL A CA 1
ATOM 627 C C . VAL A 1 85 ? 3.945 2.268 -4.139 1.00 87.81 85 VAL A C 1
ATOM 629 O O . VAL A 1 85 ? 4.493 2.863 -5.066 1.00 87.81 85 VAL A O 1
ATOM 632 N N . ASP A 1 86 ? 4.604 1.357 -3.424 1.00 87.31 86 ASP A N 1
ATOM 633 C CA . ASP A 1 86 ? 6.007 1.010 -3.663 1.00 87.31 86 ASP A CA 1
ATOM 634 C C . ASP A 1 86 ? 6.251 0.347 -5.022 1.00 87.31 86 ASP A C 1
ATOM 636 O O . ASP A 1 86 ? 7.263 0.640 -5.678 1.00 87.31 86 ASP A O 1
ATOM 640 N N . ALA A 1 87 ? 5.350 -0.539 -5.448 1.00 88.19 87 ALA A N 1
ATOM 641 C CA . ALA A 1 87 ? 5.395 -1.163 -6.766 1.00 88.19 87 ALA A CA 1
ATOM 642 C C . ALA A 1 87 ? 5.148 -0.128 -7.873 1.00 88.19 87 ALA A C 1
ATOM 644 O O . ALA A 1 87 ? 5.925 -0.053 -8.828 1.00 88.19 87 ALA A O 1
ATOM 645 N N . PHE A 1 88 ? 4.139 0.731 -7.702 1.00 87.31 88 PHE A N 1
ATOM 646 C CA . PHE A 1 88 ? 3.828 1.818 -8.630 1.00 87.31 88 PHE A CA 1
ATOM 647 C C . PHE A 1 88 ? 4.994 2.807 -8.773 1.00 87.31 88 PHE A C 1
ATOM 649 O O . PHE A 1 88 ? 5.428 3.101 -9.887 1.00 87.31 88 PHE A O 1
ATOM 656 N N . ASN A 1 89 ? 5.582 3.249 -7.660 1.00 85.69 89 ASN A N 1
ATOM 657 C CA . ASN A 1 89 ? 6.745 4.137 -7.663 1.00 85.69 89 ASN A CA 1
ATOM 658 C C . ASN A 1 89 ? 7.941 3.507 -8.389 1.00 85.69 89 ASN A C 1
ATOM 660 O O . ASN A 1 89 ? 8.654 4.184 -9.133 1.00 85.69 89 ASN A O 1
ATOM 664 N N . SER A 1 90 ? 8.181 2.208 -8.194 1.00 86.06 90 SER A N 1
ATOM 665 C CA . SER A 1 90 ? 9.219 1.504 -8.951 1.00 86.06 90 SER A CA 1
ATOM 666 C C . SER A 1 90 ? 8.907 1.448 -10.439 1.00 86.06 90 SER A C 1
ATOM 668 O O . SER A 1 90 ? 9.814 1.654 -11.246 1.00 86.06 90 SER A O 1
ATOM 670 N N . TYR A 1 91 ? 7.650 1.199 -10.808 1.00 86.81 91 TYR A N 1
ATOM 671 C CA . TYR A 1 91 ? 7.224 1.148 -12.203 1.00 86.81 91 TYR A CA 1
ATOM 672 C C . TYR A 1 91 ? 7.446 2.490 -12.901 1.00 86.81 91 TYR A C 1
ATOM 674 O O . TYR A 1 91 ? 8.102 2.542 -13.939 1.00 86.81 91 TYR A O 1
ATOM 682 N N . VAL A 1 92 ? 7.018 3.588 -12.278 1.00 85.44 92 VAL A N 1
ATOM 683 C CA . VAL A 1 92 ? 7.245 4.948 -12.783 1.00 85.44 92 VAL A CA 1
ATOM 684 C C . VAL A 1 92 ? 8.742 5.243 -12.936 1.00 85.44 92 VAL A C 1
ATOM 686 O O . VAL A 1 92 ? 9.175 5.732 -13.978 1.00 85.44 92 VAL A O 1
ATOM 689 N N . ARG A 1 93 ? 9.576 4.872 -11.953 1.00 80.88 93 ARG A N 1
ATOM 690 C CA . ARG A 1 93 ? 11.042 5.042 -12.043 1.00 80.88 93 ARG A CA 1
ATOM 691 C C . ARG A 1 93 ? 11.680 4.211 -13.152 1.00 80.88 93 ARG A C 1
ATOM 693 O O . ARG A 1 93 ? 12.703 4.633 -13.698 1.00 80.88 93 ARG A O 1
ATOM 700 N N . ALA A 1 94 ? 11.143 3.027 -13.440 1.00 82.50 94 ALA A N 1
ATOM 701 C CA . ALA A 1 94 ? 11.597 2.186 -14.540 1.00 82.50 94 ALA A CA 1
ATOM 702 C C . ALA A 1 94 ? 11.181 2.785 -15.891 1.00 82.50 94 ALA A C 1
ATOM 704 O O . ALA A 1 94 ? 12.035 2.928 -16.764 1.00 82.50 94 ALA A O 1
ATOM 705 N N . LEU A 1 95 ? 9.929 3.234 -16.027 1.00 80.44 95 LEU A N 1
ATOM 706 C CA . LEU A 1 95 ? 9.421 3.918 -17.219 1.00 80.44 95 LEU A CA 1
ATOM 707 C C . LEU A 1 95 ? 10.215 5.182 -17.545 1.00 80.44 95 LEU A C 1
ATOM 709 O O . LEU A 1 95 ? 10.741 5.301 -18.649 1.00 80.44 95 LEU A O 1
ATOM 713 N N . HIS A 1 96 ? 10.386 6.077 -16.568 1.00 76.44 96 HIS A N 1
ATOM 714 C CA . HIS A 1 96 ? 11.209 7.277 -16.725 1.00 76.44 96 HIS A CA 1
ATOM 715 C C . HIS A 1 96 ? 12.646 6.925 -17.129 1.00 76.44 96 HIS A C 1
ATOM 717 O O . HIS A 1 96 ? 13.326 7.651 -17.856 1.00 76.44 96 HIS A O 1
ATOM 723 N N . SER A 1 97 ? 13.137 5.774 -16.660 1.00 73.88 97 SER A N 1
ATOM 724 C CA . SER A 1 97 ? 14.459 5.307 -17.034 1.00 73.88 97 SER A CA 1
ATOM 725 C C . SER A 1 97 ? 14.599 4.938 -18.504 1.00 73.88 97 SER A C 1
ATOM 727 O O . SER A 1 97 ? 15.673 5.161 -19.060 1.00 73.88 97 SER A O 1
ATOM 729 N N . VAL A 1 98 ? 13.531 4.413 -19.100 1.00 71.62 98 VAL A N 1
ATOM 730 C CA . VAL A 1 98 ? 13.457 4.007 -20.506 1.00 71.62 98 VAL A CA 1
ATOM 731 C C . VAL A 1 98 ? 13.104 5.187 -21.424 1.00 71.62 98 VAL A C 1
ATOM 733 O O . VAL A 1 98 ? 13.488 5.173 -22.588 1.00 71.62 98 VAL A O 1
ATOM 736 N N . SER A 1 99 ? 12.422 6.224 -20.922 1.00 71.25 99 SER A N 1
ATOM 737 C CA . SER A 1 99 ? 11.939 7.352 -21.738 1.00 71.25 99 SER A CA 1
ATOM 738 C C . SER A 1 99 ? 12.859 8.583 -21.792 1.00 71.25 99 SER A C 1
ATOM 740 O O . SER A 1 99 ? 12.602 9.483 -22.585 1.00 71.25 99 SER A O 1
ATOM 742 N N . ALA A 1 100 ? 13.904 8.677 -20.962 1.00 68.56 100 ALA A N 1
ATOM 743 C CA . ALA A 1 100 ? 14.749 9.877 -20.882 1.00 68.56 100 ALA A CA 1
ATOM 744 C C . ALA A 1 100 ? 15.709 10.038 -22.088 1.00 68.56 100 ALA A C 1
ATOM 746 O O . ALA A 1 100 ? 16.530 9.161 -22.350 1.00 68.56 100 ALA A O 1
ATOM 747 N N . GLU A 1 101 ? 15.680 11.197 -22.763 1.00 60.38 101 GLU A N 1
ATOM 748 C CA . GLU A 1 101 ? 16.476 11.486 -23.978 1.00 60.38 101 GLU A CA 1
ATOM 749 C C . GLU A 1 101 ? 18.002 11.509 -23.762 1.00 60.38 101 GLU A C 1
ATOM 751 O O . GLU A 1 101 ? 18.767 11.173 -24.665 1.00 60.38 101 GLU A O 1
ATOM 756 N N . ALA A 1 102 ? 18.477 11.865 -22.563 1.00 56.00 102 ALA A N 1
ATOM 757 C CA . ALA A 1 102 ? 19.903 12.078 -22.273 1.00 56.00 102 ALA A CA 1
ATOM 758 C C . ALA A 1 102 ? 20.780 10.801 -22.305 1.00 56.00 102 ALA A C 1
ATOM 760 O O . ALA A 1 102 ? 21.976 10.869 -22.021 1.00 56.00 102 ALA A O 1
ATOM 761 N N . ARG A 1 103 ? 20.198 9.640 -22.626 1.00 52.03 103 ARG A N 1
ATOM 762 C CA . ARG A 1 103 ? 20.615 8.322 -22.124 1.00 52.03 103 ARG A CA 1
ATOM 763 C C . ARG A 1 103 ? 21.067 7.315 -23.186 1.00 52.03 103 ARG A C 1
ATOM 765 O O . ARG A 1 103 ? 21.037 6.119 -22.940 1.00 52.03 103 ARG A O 1
ATOM 772 N N . TRP A 1 104 ? 21.448 7.787 -24.372 1.00 54.44 104 TRP A N 1
ATOM 773 C CA . TRP A 1 104 ? 21.962 6.941 -25.462 1.00 54.44 104 TRP A CA 1
ATOM 774 C C . TRP A 1 104 ? 23.476 7.100 -25.669 1.00 54.44 104 TRP A C 1
ATOM 776 O O . TRP A 1 104 ? 23.982 6.880 -26.768 1.00 54.44 104 TRP A O 1
ATOM 786 N N . LYS A 1 105 ? 24.215 7.542 -24.641 1.00 54.47 105 LYS A N 1
ATOM 787 C CA . LYS A 1 105 ? 25.647 7.873 -24.760 1.00 54.47 105 LYS A CA 1
ATOM 788 C C . LYS A 1 105 ? 26.574 6.734 -24.306 1.00 54.47 105 LYS A C 1
ATOM 790 O O . LYS A 1 105 ? 27.755 6.776 -24.641 1.00 54.47 105 LYS A O 1
ATOM 795 N N . GLY A 1 106 ? 26.071 5.707 -23.605 1.00 58.75 106 GLY A N 1
ATOM 796 C CA . GLY A 1 106 ? 26.860 4.584 -23.083 1.00 58.75 106 GLY A CA 1
ATOM 797 C C . GLY A 1 106 ? 26.070 3.270 -22.977 1.00 58.75 106 GLY A C 1
ATOM 798 O O . GLY A 1 106 ? 25.705 2.832 -21.885 1.00 58.75 106 GLY A O 1
ATOM 799 N N . ILE A 1 107 ? 25.895 2.592 -24.117 1.00 59.41 107 ILE A N 1
ATOM 800 C CA . ILE A 1 107 ? 25.000 1.434 -24.334 1.00 59.41 107 ILE A CA 1
ATOM 801 C C . ILE A 1 107 ? 25.089 0.337 -23.241 1.00 59.41 107 ILE A C 1
ATOM 803 O O . ILE A 1 107 ? 24.063 -0.143 -22.762 1.00 59.41 107 ILE A O 1
ATOM 807 N N . GLY A 1 108 ? 26.291 -0.068 -22.808 1.00 61.62 108 GLY A N 1
ATOM 808 C CA . GLY A 1 108 ? 26.474 -1.238 -21.928 1.00 61.62 108 GLY A CA 1
ATOM 809 C C . GLY A 1 108 ? 26.109 -1.037 -20.446 1.00 61.62 108 GLY A C 1
ATOM 810 O O . GLY A 1 108 ? 25.556 -1.939 -19.812 1.00 61.62 108 GLY A O 1
ATOM 811 N N . THR A 1 109 ? 26.400 0.132 -19.870 1.00 62.69 109 THR A N 1
ATOM 812 C CA . THR A 1 109 ? 26.077 0.442 -18.460 1.00 62.69 109 THR A CA 1
ATOM 813 C C . THR A 1 109 ? 24.605 0.828 -18.313 1.00 62.69 109 THR A C 1
ATOM 815 O O . THR A 1 109 ? 23.956 0.471 -17.329 1.00 62.69 109 THR A O 1
ATOM 818 N N . GLU A 1 110 ? 24.056 1.501 -19.325 1.00 67.62 110 GLU A N 1
ATOM 819 C CA . GLU A 1 110 ? 22.678 1.990 -19.335 1.00 67.62 110 GLU A CA 1
ATOM 820 C C . GLU A 1 110 ? 21.667 0.839 -19.471 1.00 67.62 110 GLU A C 1
ATOM 822 O O . GLU A 1 110 ? 20.694 0.801 -18.716 1.00 67.62 110 GLU A O 1
ATOM 827 N N . LEU A 1 111 ? 21.941 -0.173 -20.306 1.00 68.31 111 LEU A N 1
ATOM 828 C CA . LEU A 1 111 ? 21.075 -1.355 -20.442 1.00 68.31 111 LEU A CA 1
ATOM 829 C C . LEU A 1 111 ? 21.053 -2.243 -19.187 1.00 68.31 111 LEU A C 1
ATOM 831 O O . LEU A 1 111 ? 19.987 -2.724 -18.796 1.00 68.31 111 LEU A O 1
ATOM 835 N N . ARG A 1 112 ? 22.186 -2.397 -18.484 1.00 70.50 112 ARG A N 1
ATOM 836 C CA . ARG A 1 112 ? 22.204 -3.058 -17.162 1.00 70.50 112 ARG A CA 1
ATOM 837 C C . ARG A 1 112 ? 21.392 -2.278 -16.127 1.00 70.50 112 ARG A C 1
ATOM 839 O O . ARG A 1 112 ? 20.689 -2.886 -15.323 1.00 70.50 112 ARG A O 1
ATOM 846 N N . GLY A 1 113 ? 21.466 -0.946 -16.162 1.00 74.38 113 GLY A N 1
ATOM 847 C CA . GLY A 1 113 ? 20.691 -0.061 -15.290 1.00 74.38 113 GLY A CA 1
ATOM 848 C C . GLY A 1 113 ? 19.182 -0.091 -15.559 1.00 74.38 113 GLY A C 1
ATOM 849 O O . GLY A 1 113 ? 18.395 0.043 -14.626 1.00 74.38 113 GLY A O 1
ATOM 850 N N . ILE A 1 114 ? 18.763 -0.292 -16.811 1.00 76.56 114 ILE A N 1
ATOM 851 C CA . ILE A 1 114 ? 17.352 -0.511 -17.163 1.00 76.56 114 ILE A CA 1
ATOM 852 C C . ILE A 1 114 ? 16.893 -1.871 -16.642 1.00 76.56 114 ILE A C 1
ATOM 854 O O . ILE A 1 114 ? 15.885 -1.949 -15.942 1.00 76.56 114 ILE A O 1
ATOM 858 N N . GLY A 1 115 ? 17.656 -2.932 -16.912 1.00 80.25 115 GLY A N 1
ATOM 859 C CA . GLY A 1 115 ? 17.291 -4.273 -16.467 1.00 80.25 115 GLY A CA 1
ATOM 860 C C . GLY A 1 115 ? 17.201 -4.399 -14.942 1.00 80.25 115 GLY A C 1
ATOM 861 O O . GLY A 1 115 ? 16.275 -5.031 -14.447 1.00 80.25 115 GLY A O 1
ATOM 862 N N . SER A 1 116 ? 18.078 -3.735 -14.177 1.00 82.88 116 SER A N 1
ATOM 863 C CA . SER A 1 116 ? 17.998 -3.743 -12.707 1.00 82.88 116 SER A CA 1
ATOM 864 C C . SER A 1 116 ? 16.767 -3.008 -12.170 1.00 82.88 116 SER A C 1
ATOM 866 O O . SER A 1 116 ? 16.206 -3.400 -11.147 1.00 82.88 116 SER A O 1
ATOM 868 N N . ARG A 1 117 ? 16.306 -1.964 -12.868 1.00 83.44 117 ARG A N 1
ATOM 869 C CA . ARG A 1 117 ? 15.066 -1.253 -12.528 1.00 83.44 117 ARG A CA 1
ATOM 870 C C . ARG A 1 117 ? 13.834 -2.084 -12.853 1.00 83.44 117 ARG A C 1
ATOM 872 O O . ARG A 1 117 ? 12.933 -2.127 -12.026 1.00 83.44 117 ARG A O 1
ATOM 879 N N . VAL A 1 118 ? 13.822 -2.781 -13.989 1.00 84.62 118 VAL A N 1
ATOM 880 C CA . VAL A 1 118 ? 12.765 -3.749 -14.330 1.00 84.62 118 VAL A CA 1
ATOM 881 C C . VAL A 1 118 ? 12.706 -4.870 -13.290 1.00 84.62 118 VAL A C 1
ATOM 883 O O . VAL A 1 118 ? 11.639 -5.132 -12.742 1.00 84.62 118 VAL A O 1
ATOM 886 N N . ASP A 1 119 ? 13.851 -5.453 -12.928 1.00 87.00 119 ASP A N 1
ATOM 887 C CA . ASP A 1 119 ? 13.922 -6.476 -11.877 1.00 87.00 119 ASP A CA 1
ATOM 888 C C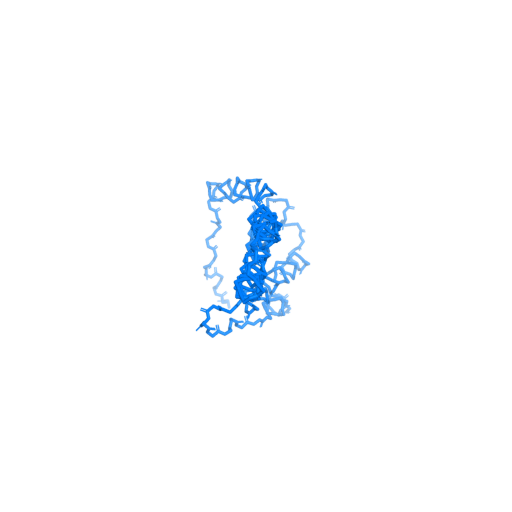 . ASP A 1 119 ? 13.427 -5.937 -10.522 1.00 87.00 119 ASP A C 1
ATOM 890 O O . ASP A 1 119 ? 12.758 -6.649 -9.777 1.00 87.00 119 ASP A O 1
ATOM 894 N N . SER A 1 120 ? 13.682 -4.660 -10.211 1.00 86.81 120 SER A N 1
ATOM 895 C CA . SER A 1 120 ? 13.166 -4.012 -8.999 1.00 86.81 120 SER A CA 1
ATOM 896 C C . SER A 1 120 ? 11.641 -3.856 -8.999 1.00 86.81 120 SER A C 1
ATOM 898 O O . SER A 1 120 ? 11.022 -4.011 -7.945 1.00 86.81 120 SER A O 1
ATOM 900 N N . VAL A 1 121 ? 11.026 -3.562 -10.151 1.00 89.44 121 VAL A N 1
ATOM 901 C CA . VAL A 1 121 ? 9.559 -3.522 -10.296 1.00 89.44 121 VAL A CA 1
ATOM 902 C C . VAL A 1 121 ? 8.976 -4.901 -10.043 1.00 89.44 121 VAL A C 1
ATOM 904 O O . VAL A 1 121 ? 8.093 -5.038 -9.202 1.00 89.44 121 VAL A O 1
ATOM 907 N N . ILE A 1 122 ? 9.510 -5.913 -10.726 1.00 88.56 122 ILE A N 1
ATOM 908 C CA . ILE A 1 122 ? 9.029 -7.293 -10.636 1.00 88.56 122 ILE A CA 1
ATOM 909 C C . ILE A 1 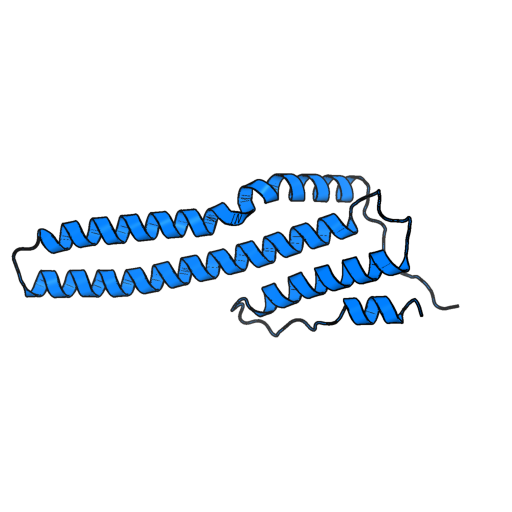122 ? 9.164 -7.816 -9.208 1.00 88.56 122 ILE A C 1
ATOM 911 O O . ILE A 1 122 ? 8.210 -8.349 -8.656 1.00 88.56 122 ILE A O 1
ATOM 915 N N . TYR A 1 123 ? 10.311 -7.583 -8.567 1.00 89.31 123 TYR A N 1
ATOM 916 C CA . TYR A 1 123 ? 10.525 -7.976 -7.177 1.00 89.31 123 TYR A CA 1
ATOM 917 C C . TYR A 1 123 ? 9.473 -7.382 -6.230 1.00 89.31 123 TYR A C 1
ATOM 919 O O . TYR A 1 123 ? 8.989 -8.066 -5.333 1.00 89.31 123 TYR A O 1
ATOM 927 N N . ARG A 1 124 ? 9.115 -6.104 -6.408 1.00 88.69 124 ARG A N 1
ATOM 928 C CA . ARG A 1 124 ? 8.090 -5.460 -5.575 1.00 88.69 124 ARG A CA 1
ATOM 929 C C . ARG A 1 124 ? 6.689 -5.947 -5.914 1.00 88.69 124 ARG A C 1
ATOM 931 O O . ARG A 1 124 ? 5.898 -6.120 -4.998 1.00 88.69 124 ARG A O 1
ATOM 938 N N . TYR A 1 125 ? 6.407 -6.185 -7.192 1.00 88.25 125 TYR A N 1
ATOM 939 C CA . TYR A 1 125 ? 5.127 -6.707 -7.654 1.00 88.25 125 TYR A CA 1
ATOM 940 C C . TYR A 1 125 ? 4.863 -8.128 -7.142 1.00 88.25 125 TYR A C 1
ATOM 942 O O . TYR A 1 125 ? 3.810 -8.359 -6.568 1.00 88.25 125 TYR A O 1
ATOM 950 N N . ASN A 1 126 ? 5.829 -9.046 -7.241 1.00 89.44 126 ASN A N 1
ATOM 951 C CA . ASN A 1 126 ? 5.685 -10.428 -6.755 1.00 89.44 126 ASN A CA 1
ATOM 952 C C . ASN A 1 126 ? 5.499 -10.509 -5.227 1.00 89.44 126 ASN A C 1
ATOM 954 O O . ASN A 1 126 ? 5.014 -11.496 -4.692 1.00 89.44 126 ASN A O 1
ATOM 958 N N . ARG A 1 127 ? 5.883 -9.460 -4.490 1.00 87.31 127 ARG A N 1
ATOM 959 C CA . ARG A 1 127 ? 5.619 -9.356 -3.047 1.00 87.31 127 ARG A CA 1
ATOM 960 C C . ARG A 1 127 ? 4.213 -8.859 -2.719 1.00 87.31 127 ARG A C 1
ATOM 962 O O . ARG A 1 127 ? 3.848 -8.844 -1.544 1.00 87.31 127 ARG A O 1
ATOM 969 N N . LEU A 1 128 ? 3.454 -8.414 -3.717 1.00 86.12 128 LEU A N 1
ATOM 970 C CA . LEU A 1 128 ? 2.041 -8.115 -3.562 1.00 86.12 128 LEU A CA 1
ATOM 971 C C . LEU A 1 128 ? 1.265 -9.432 -3.609 1.00 86.12 128 LEU A C 1
ATOM 973 O O . LEU A 1 128 ? 1.422 -10.220 -4.538 1.00 86.12 128 LEU A O 1
ATOM 977 N N . ASP A 1 129 ? 0.393 -9.638 -2.628 1.00 78.25 129 ASP A N 1
ATOM 978 C CA . ASP A 1 129 ? -0.548 -10.759 -2.598 1.00 78.25 129 ASP A CA 1
ATOM 979 C C . ASP A 1 129 ? -1.658 -10.535 -3.640 1.00 78.25 129 ASP A C 1
ATOM 981 O O . ASP A 1 129 ? -2.754 -10.065 -3.336 1.00 78.25 129 ASP A O 1
ATOM 985 N N . THR A 1 130 ? -1.311 -10.739 -4.912 1.00 76.81 130 THR A N 1
ATOM 986 C CA . THR A 1 130 ? -2.177 -10.450 -6.068 1.00 76.81 130 THR A CA 1
ATOM 987 C C . THR A 1 130 ? -2.961 -11.668 -6.544 1.00 76.81 130 THR A C 1
ATOM 989 O O . THR A 1 130 ? -3.850 -11.523 -7.380 1.00 76.81 130 THR A O 1
ATOM 992 N N . GLY A 1 131 ? -2.643 -12.861 -6.029 1.00 79.38 131 GLY A N 1
ATOM 993 C CA . GLY A 1 131 ? -3.228 -14.129 -6.469 1.00 79.38 131 GLY A CA 1
ATOM 994 C C . GLY A 1 131 ? -2.748 -14.618 -7.842 1.00 79.38 131 GLY A C 1
ATOM 995 O O . GLY A 1 131 ? -3.236 -15.644 -8.312 1.00 79.38 131 GLY A O 1
ATOM 996 N N . TYR A 1 132 ? -1.809 -13.914 -8.483 1.00 84.06 132 TYR A N 1
ATOM 997 C CA . TYR A 1 132 ? -1.180 -14.335 -9.737 1.00 84.06 132 TYR A CA 1
ATOM 998 C C . TYR A 1 132 ? 0.150 -15.050 -9.484 1.00 84.06 132 TYR A C 1
ATOM 1000 O O . TYR A 1 132 ? 0.778 -14.868 -8.443 1.00 84.06 132 TYR A O 1
ATOM 1008 N N . GLU A 1 133 ? 0.583 -15.856 -10.456 1.00 87.75 133 GLU A N 1
ATOM 1009 C CA . GLU A 1 133 ? 1.918 -16.456 -10.437 1.00 87.75 133 GLU A CA 1
ATOM 1010 C C . GLU A 1 133 ? 3.014 -15.384 -10.507 1.00 87.75 133 GLU A C 1
ATOM 1012 O O . GLU A 1 133 ? 2.875 -14.361 -11.186 1.00 87.75 133 GLU A O 1
ATOM 1017 N N . ASP A 1 134 ? 4.128 -15.657 -9.828 1.00 88.06 134 ASP A N 1
ATOM 1018 C CA . ASP A 1 134 ? 5.292 -14.779 -9.805 1.00 88.06 134 ASP A CA 1
ATOM 1019 C C . ASP A 1 134 ? 5.843 -14.530 -11.212 1.00 88.06 134 ASP A C 1
ATOM 1021 O O . ASP A 1 134 ? 6.158 -15.454 -11.969 1.00 88.06 134 ASP A O 1
ATOM 1025 N N . ILE A 1 135 ? 6.063 -13.256 -11.539 1.00 87.31 135 ILE A N 1
ATOM 1026 C CA . ILE A 1 135 ? 6.710 -12.883 -12.794 1.00 87.31 135 ILE A CA 1
ATOM 1027 C C . ILE A 1 135 ? 8.206 -13.241 -12.695 1.00 87.31 135 ILE A C 1
ATOM 1029 O O . ILE A 1 135 ? 8.860 -12.873 -11.710 1.00 87.31 135 ILE A O 1
ATOM 1033 N N . PRO A 1 136 ? 8.796 -13.915 -13.702 1.00 85.62 136 PRO A N 1
ATOM 1034 C CA . PRO A 1 136 ? 10.220 -14.242 -13.702 1.00 85.62 136 PRO A CA 1
ATOM 1035 C C . PRO A 1 136 ? 11.117 -13.002 -13.575 1.00 85.62 136 PRO A C 1
ATOM 1037 O O . PRO A 1 136 ? 10.839 -11.963 -14.165 1.00 85.62 136 PRO A O 1
ATOM 1040 N N . THR A 1 137 ? 12.232 -13.121 -12.851 1.00 84.12 137 THR A N 1
ATOM 1041 C CA . THR A 1 137 ? 13.236 -12.052 -12.669 1.00 84.12 137 THR A CA 1
ATOM 1042 C C . THR A 1 137 ? 14.530 -12.345 -13.439 1.00 84.12 137 THR A C 1
ATOM 1044 O O . THR A 1 137 ? 14.743 -13.452 -13.935 1.00 84.12 137 THR A O 1
ATOM 1047 N N . GLY A 1 138 ? 15.434 -11.365 -13.529 1.00 80.12 138 GLY A N 1
ATOM 1048 C CA . GLY A 1 138 ? 16.767 -11.520 -14.121 1.00 80.12 138 GLY A CA 1
ATOM 1049 C C . GLY A 1 138 ? 16.941 -10.826 -15.472 1.00 80.12 138 GLY A C 1
ATOM 1050 O O . GLY A 1 138 ? 17.884 -11.139 -16.208 1.00 80.12 138 GLY A O 1
ATOM 1051 N N . TYR A 1 139 ? 16.083 -9.858 -15.794 1.00 75.81 139 TYR A N 1
ATOM 1052 C CA . TYR A 1 139 ? 16.181 -9.057 -17.013 1.00 75.81 139 TYR A CA 1
ATOM 1053 C C . TYR A 1 139 ? 17.484 -8.250 -17.065 1.00 75.81 139 TYR A C 1
ATOM 1055 O O . TYR A 1 139 ? 18.055 -8.100 -18.145 1.00 75.81 139 TYR A O 1
ATOM 1063 N N . ALA A 1 140 ? 18.043 -7.837 -15.919 1.00 70.50 140 ALA A N 1
ATOM 1064 C CA . ALA A 1 140 ? 19.381 -7.237 -15.851 1.00 70.50 140 ALA A CA 1
ATOM 1065 C C . ALA A 1 140 ? 20.478 -8.164 -16.393 1.00 70.50 140 ALA A C 1
ATOM 1067 O O . ALA A 1 140 ? 21.387 -7.732 -17.108 1.00 70.50 140 ALA A O 1
ATOM 1068 N N . ARG A 1 141 ? 20.388 -9.459 -16.067 1.00 70.06 141 ARG A N 1
ATOM 1069 C CA . ARG A 1 141 ? 21.357 -10.476 -16.489 1.00 70.06 141 ARG A CA 1
ATOM 1070 C C . ARG A 1 141 ? 21.200 -10.804 -17.973 1.00 70.06 141 ARG A C 1
ATOM 1072 O O . ARG A 1 141 ? 22.205 -10.988 -18.654 1.00 70.06 141 ARG A O 1
ATOM 1079 N N . MET A 1 142 ? 19.964 -10.848 -18.473 1.00 66.81 142 MET A N 1
ATOM 1080 C CA . MET A 1 142 ? 19.677 -11.087 -19.892 1.00 66.81 142 MET A CA 1
ATOM 1081 C C . MET A 1 142 ? 20.131 -9.919 -20.771 1.00 66.81 142 MET A C 1
ATOM 1083 O O . MET A 1 142 ? 20.834 -10.146 -21.752 1.00 66.81 142 MET A O 1
ATOM 1087 N N . ALA A 1 143 ? 19.844 -8.675 -20.373 1.00 63.12 143 ALA A N 1
ATOM 1088 C CA . ALA A 1 143 ? 20.307 -7.479 -21.081 1.00 63.12 143 ALA A CA 1
ATOM 1089 C C . ALA A 1 143 ? 21.842 -7.425 -21.194 1.00 63.12 143 ALA A C 1
ATOM 1091 O O . ALA A 1 143 ? 22.382 -7.029 -22.222 1.00 63.12 143 ALA A O 1
ATOM 1092 N N . GLY A 1 144 ? 22.556 -7.885 -20.159 1.00 58.22 144 GLY A N 1
ATOM 1093 C CA . GLY A 1 144 ? 24.016 -7.976 -20.173 1.00 58.22 144 GLY A CA 1
ATOM 1094 C C . GLY A 1 144 ? 24.597 -9.086 -21.060 1.00 58.22 144 GLY A C 1
ATOM 1095 O O . GLY A 1 144 ? 25.759 -8.970 -21.435 1.00 58.22 144 GLY A O 1
ATOM 1096 N N . ARG A 1 145 ? 23.832 -10.141 -21.386 1.00 59.81 145 ARG A N 1
ATOM 1097 C CA . ARG A 1 145 ? 24.268 -11.248 -22.265 1.00 59.81 145 ARG A CA 1
ATOM 1098 C C . ARG A 1 145 ? 24.049 -10.968 -23.749 1.00 59.81 145 ARG A C 1
ATOM 1100 O O . ARG A 1 145 ? 24.798 -11.487 -24.555 1.00 59.81 145 ARG A O 1
ATOM 1107 N N . VAL A 1 146 ? 23.040 -10.174 -24.108 1.00 55.78 146 VAL A N 1
ATOM 1108 C CA . VAL A 1 146 ? 22.716 -9.851 -25.516 1.00 55.78 146 VAL A CA 1
ATOM 1109 C C . VAL A 1 146 ? 23.773 -8.939 -26.170 1.00 55.78 146 VAL A C 1
ATOM 1111 O O . VAL A 1 146 ? 23.830 -8.841 -27.390 1.00 55.78 146 VAL A O 1
ATOM 1114 N N . LEU A 1 147 ? 24.618 -8.283 -25.370 1.00 47.16 147 LEU A N 1
ATOM 1115 C CA . LEU A 1 147 ? 25.640 -7.325 -25.819 1.00 47.16 147 LEU A CA 1
ATOM 1116 C C . LEU A 1 147 ? 27.088 -7.816 -25.658 1.00 47.16 147 LEU A C 1
ATOM 1118 O O . LEU A 1 147 ? 28.007 -7.054 -25.956 1.00 47.16 147 LEU A O 1
ATOM 1122 N N . ALA A 1 148 ? 27.285 -9.022 -25.119 1.00 44.25 148 ALA A N 1
ATOM 1123 C CA . ALA A 1 148 ? 28.590 -9.675 -25.013 1.00 44.25 148 ALA A CA 1
ATOM 1124 C C . ALA A 1 148 ? 28.775 -10.626 -26.198 1.00 44.25 148 ALA A C 1
ATOM 1126 O O . ALA A 1 148 ? 29.908 -10.680 -26.721 1.00 44.25 148 ALA A O 1
#

Organism: NCBI:txid2840730

pLDDT: mean 80.5, std 15.68, range [32.75, 97.5]

Secondary structure (DSSP, 8-state):
-------PPPPHHHHHHHHHHHHHHHTTTTHHHHHHHHHHHHHHHHHHHHHHH---HHHHHHHHHHHHHHHHHHHHHHHHHHHHHHHHHHHHHHHHHHH-GGG-S-HHHHHHHHHHHHHHHHHHHHTS--SSPPPP--HHHHHHHTT-

Radius of gyration: 23.23 Å; chains: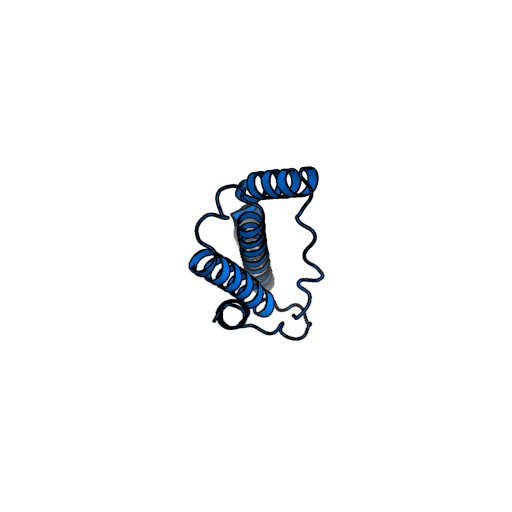 1; bounding box: 50×31×71 Å

Sequence (148 aa):
MFAAAGCSPLSKAQIEAVGELTFRSDTISRSPAVLFGEMSELRLERGLFYAASLTSGTARCEEVTALAETSMDDESLVRKASGYVDAFNSYVRALHSVSAEARWKGIGTELRGIGSRVDSVIYRYNRLDTGYEDIPTGYARMAGRVLA

Foldseek 3Di:
DDDPPDDDQQDPVRLVVLVVCLVVLVVVLQPPLVVLVVVLVVVLVVLLVVLVPDPDPVSSVVSVVVNVVVSVVSVVVSVLVNLVSQLVNLVSVLSNLSSDPVQPPDQQVSLLVSLVSVLSSQVSVQPRPPVDDRDDHDSSVVSNVVVD